Protein AF-A0AAJ7VI25-F1 (afdb_monomer_lite)

Structure (mmCIF, N/CA/C/O backbone):
data_AF-A0AAJ7VI25-F1
#
_entry.id   AF-A0AAJ7VI25-F1
#
loop_
_atom_site.group_PDB
_atom_site.id
_atom_site.type_symbol
_atom_site.label_atom_id
_atom_site.label_alt_id
_atom_site.label_comp_id
_atom_site.label_asym_id
_atom_site.label_entity_id
_atom_site.label_seq_id
_atom_site.pdbx_PDB_ins_code
_atom_site.Cartn_x
_atom_site.Cartn_y
_atom_site.Cartn_z
_atom_site.occupancy
_atom_site.B_iso_or_equiv
_atom_site.auth_seq_id
_atom_site.auth_comp_id
_atom_site.auth_asym_id
_atom_site.auth_atom_id
_atom_site.pdbx_PDB_model_num
ATOM 1 N N . MET A 1 1 ? -9.773 -10.748 12.113 1.00 69.31 1 MET A N 1
ATOM 2 C CA . MET A 1 1 ? -9.585 -10.233 13.490 1.00 69.31 1 MET A CA 1
ATOM 3 C C . MET A 1 1 ? -10.845 -9.537 13.977 1.00 69.31 1 MET A C 1
ATOM 5 O O . MET A 1 1 ? -11.365 -9.987 14.982 1.00 69.31 1 MET A O 1
ATOM 9 N N . PHE A 1 2 ? -11.354 -8.552 13.226 1.00 76.44 2 PHE A N 1
ATOM 10 C CA . PHE A 1 2 ? -12.653 -7.877 13.390 1.00 76.44 2 PHE A CA 1
ATOM 11 C C . PHE A 1 2 ? -13.738 -8.666 14.159 1.00 76.44 2 PHE A C 1
ATOM 13 O O . PHE A 1 2 ? -14.068 -8.302 15.279 1.00 76.44 2 PHE A O 1
ATOM 20 N N . SER A 1 3 ? -14.186 -9.816 13.641 1.00 79.88 3 SER A N 1
ATOM 21 C CA . SER A 1 3 ? -15.238 -10.680 14.225 1.00 79.88 3 SER A CA 1
ATOM 22 C C . SER A 1 3 ? -14.876 -11.411 15.539 1.00 79.88 3 SER A C 1
ATOM 24 O O . SER A 1 3 ? -15.494 -12.414 15.882 1.00 79.88 3 SER A O 1
ATOM 26 N N . LYS A 1 4 ? -13.818 -10.981 16.239 1.00 80.88 4 LYS A N 1
ATOM 27 C CA . LYS A 1 4 ? -13.497 -11.343 17.636 1.00 80.88 4 LYS A CA 1
ATOM 28 C C . LYS A 1 4 ? -13.613 -10.147 18.595 1.00 80.88 4 LYS A C 1
ATOM 30 O O . LYS A 1 4 ? -13.310 -10.291 19.774 1.00 80.88 4 LYS A O 1
ATOM 35 N N . LEU A 1 5 ? -13.932 -8.975 18.055 1.00 78.19 5 LEU A N 1
ATOM 36 C CA . LEU A 1 5 ? -14.005 -7.677 18.724 1.00 78.19 5 LEU A CA 1
ATOM 37 C C . LEU A 1 5 ? -15.437 -7.143 18.600 1.00 78.19 5 LEU A C 1
ATOM 39 O O . LEU A 1 5 ? -16.008 -6.697 19.589 1.00 78.19 5 LEU A O 1
ATOM 43 N 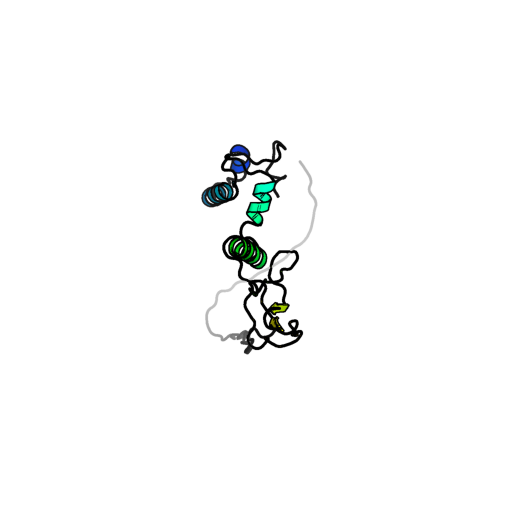N . ASP A 1 6 ? -16.014 -7.304 17.404 1.00 82.81 6 ASP A N 1
ATOM 44 C CA . ASP A 1 6 ? -17.440 -7.173 17.106 1.00 82.81 6 ASP A CA 1
ATOM 45 C C . ASP A 1 6 ? -18.179 -8.242 17.924 1.00 82.81 6 ASP A C 1
ATOM 47 O O . ASP A 1 6 ? -18.148 -9.438 17.616 1.00 82.81 6 ASP A O 1
ATOM 51 N N . THR A 1 7 ? -18.710 -7.802 19.062 1.00 84.12 7 THR A N 1
ATOM 52 C CA . THR A 1 7 ? -19.264 -8.627 20.140 1.00 84.12 7 THR A CA 1
ATOM 53 C C . THR A 1 7 ? -20.789 -8.597 20.094 1.00 84.12 7 THR A C 1
ATOM 55 O O . THR A 1 7 ? -21.439 -9.569 20.483 1.00 84.12 7 THR A O 1
ATOM 58 N N . ASN A 1 8 ? -21.366 -7.506 19.583 1.00 87.56 8 ASN A N 1
ATOM 59 C CA . ASN A 1 8 ? -22.794 -7.388 19.302 1.00 87.56 8 ASN A CA 1
ATOM 60 C C . ASN A 1 8 ? -23.199 -7.967 17.920 1.00 87.56 8 ASN A C 1
ATOM 62 O O . ASN A 1 8 ? -24.382 -8.248 17.717 1.00 87.56 8 ASN A O 1
ATOM 66 N N . SER A 1 9 ? -22.234 -8.231 17.023 1.00 85.69 9 SER A N 1
ATOM 67 C CA . SER A 1 9 ? -22.422 -8.693 15.634 1.00 85.69 9 SER A CA 1
ATOM 68 C C . SER A 1 9 ? -23.116 -7.679 14.704 1.00 85.69 9 SER A C 1
ATOM 70 O O . SER A 1 9 ? -23.859 -8.082 13.804 1.00 85.69 9 SER A O 1
ATOM 72 N N . ASP A 1 10 ? -22.888 -6.371 14.902 1.00 89.94 10 ASP A N 1
ATOM 73 C CA . ASP A 1 10 ? -23.457 -5.273 14.096 1.00 89.94 10 ASP A CA 1
ATOM 74 C C . ASP A 1 10 ? -22.631 -4.902 12.842 1.00 89.94 10 ASP A C 1
ATOM 76 O O . ASP A 1 10 ? -23.116 -4.138 12.003 1.00 89.94 10 ASP A O 1
ATOM 80 N N . LEU A 1 11 ? -21.449 -5.515 12.654 1.00 86.00 11 LEU A N 1
ATOM 81 C CA . LEU A 1 11 ? -20.476 -5.291 11.564 1.00 86.00 11 LEU A CA 1
ATOM 82 C C . LEU A 1 11 ? -19.707 -3.955 11.603 1.00 86.00 11 LEU A C 1
ATOM 84 O O . LEU A 1 11 ? -18.952 -3.640 10.665 1.00 86.00 11 LEU A O 1
ATOM 88 N N . TYR A 1 12 ? -19.828 -3.214 12.701 1.00 87.19 12 TYR A N 1
ATOM 89 C CA . TYR A 1 12 ? -18.963 -2.106 13.092 1.00 87.19 12 TYR A CA 1
ATOM 90 C C . TYR A 1 12 ? -18.167 -2.488 14.349 1.00 87.19 12 TYR A C 1
ATOM 92 O O . TYR A 1 12 ? -18.289 -3.582 14.887 1.00 87.19 12 TYR A O 1
ATOM 100 N N . LEU A 1 13 ? -17.313 -1.574 14.799 1.00 85.94 13 LEU A N 1
ATOM 101 C CA . LEU A 1 13 ? -16.774 -1.568 16.153 1.00 85.94 13 LEU A CA 1
ATOM 102 C C . LEU A 1 13 ? -17.042 -0.193 16.746 1.00 85.94 13 LEU A C 1
ATOM 104 O O . LEU A 1 13 ? -16.645 0.815 16.153 1.00 85.94 13 LEU A O 1
ATOM 108 N N . ASP A 1 14 ? -17.739 -0.147 17.880 1.00 83.88 14 ASP A N 1
ATOM 109 C CA . ASP A 1 14 ? -18.058 1.106 18.572 1.00 83.88 14 ASP A CA 1
ATOM 110 C C . ASP A 1 14 ? -17.149 1.386 19.776 1.00 83.88 14 ASP A C 1
ATOM 112 O O . ASP A 1 14 ? -16.330 0.562 20.179 1.00 83.88 14 ASP A O 1
ATOM 116 N N . GLN A 1 15 ? -17.261 2.575 20.374 1.00 78.12 15 GLN A N 1
ATOM 117 C CA . GLN A 1 15 ? -16.383 2.968 21.478 1.00 78.12 15 GLN A CA 1
ATOM 118 C C . GLN A 1 15 ? -16.499 2.056 22.723 1.00 78.12 15 GLN A C 1
ATOM 120 O O . GLN A 1 15 ? -15.548 2.031 23.502 1.00 78.12 15 GLN A O 1
ATOM 125 N N . ALA A 1 16 ? -17.574 1.288 22.928 1.00 78.19 16 ALA A N 1
ATOM 126 C CA . ALA A 1 16 ? -17.652 0.308 24.014 1.00 78.19 16 ALA A CA 1
ATOM 127 C C . ALA A 1 16 ? -16.888 -0.985 23.674 1.00 78.19 16 ALA A C 1
ATOM 129 O O . ALA A 1 16 ? -16.131 -1.487 24.504 1.00 78.19 16 ALA A O 1
ATOM 130 N N . GLU A 1 17 ? -17.010 -1.486 22.445 1.00 83.50 17 GLU A N 1
ATOM 131 C CA . GLU A 1 17 ? -16.287 -2.681 21.981 1.00 83.50 17 GLU A CA 1
ATOM 132 C C . GLU A 1 17 ? -14.790 -2.407 21.791 1.00 83.50 17 GLU A C 1
ATOM 134 O O . GLU A 1 17 ? -13.941 -3.183 22.229 1.00 83.50 17 GLU A O 1
ATOM 139 N N . LEU A 1 18 ? -14.441 -1.243 21.239 1.00 75.19 18 LEU A N 1
ATOM 140 C CA . LEU A 1 18 ? -13.061 -0.765 21.141 1.00 75.19 18 LEU A CA 1
ATOM 141 C C . LEU A 1 18 ? -12.442 -0.550 22.537 1.00 75.19 18 LEU A C 1
ATOM 143 O O . LEU A 1 18 ? -11.245 -0.772 22.714 1.00 75.19 18 LEU A O 1
ATOM 147 N N . ALA A 1 19 ? -13.246 -0.198 23.550 1.00 68.69 19 ALA A N 1
ATOM 148 C CA . ALA A 1 19 ? -12.797 -0.126 24.943 1.00 68.69 19 ALA A CA 1
ATOM 149 C C . ALA A 1 19 ? -12.597 -1.506 25.603 1.00 68.69 19 ALA A C 1
ATOM 151 O O . ALA A 1 19 ? -11.865 -1.590 26.584 1.00 68.69 19 ALA A O 1
ATOM 152 N N . ALA A 1 20 ? -13.130 -2.606 25.057 1.00 67.12 20 ALA A N 1
ATOM 153 C CA . ALA A 1 20 ? -12.754 -3.953 25.508 1.00 67.12 20 ALA A CA 1
ATOM 154 C C . ALA A 1 20 ? -11.313 -4.330 25.098 1.00 67.12 20 ALA A C 1
ATOM 156 O O . ALA A 1 20 ? -10.706 -5.222 25.689 1.00 67.12 20 ALA A O 1
ATOM 157 N N . ILE A 1 21 ? -10.744 -3.621 24.115 1.00 66.31 21 ILE A N 1
ATOM 158 C CA . ILE A 1 21 ? -9.345 -3.749 23.676 1.00 66.31 21 ILE A CA 1
ATOM 159 C C . ILE A 1 21 ? -8.410 -2.841 24.503 1.00 66.31 21 ILE A C 1
ATOM 161 O O . ILE A 1 21 ? -7.188 -3.004 24.463 1.00 66.31 21 ILE A O 1
ATOM 165 N N . ASN A 1 22 ? -8.967 -1.927 25.308 1.00 60.00 22 ASN A N 1
ATOM 166 C CA . ASN A 1 22 ? -8.229 -1.066 26.231 1.00 60.00 22 ASN A CA 1
ATOM 167 C C . ASN A 1 22 ? -7.803 -1.826 27.499 1.00 60.00 22 ASN A C 1
ATOM 169 O O . ASN A 1 22 ? -8.166 -1.488 28.620 1.00 60.00 22 ASN A O 1
ATOM 173 N N . LEU A 1 23 ? -6.930 -2.818 27.315 1.00 63.41 23 L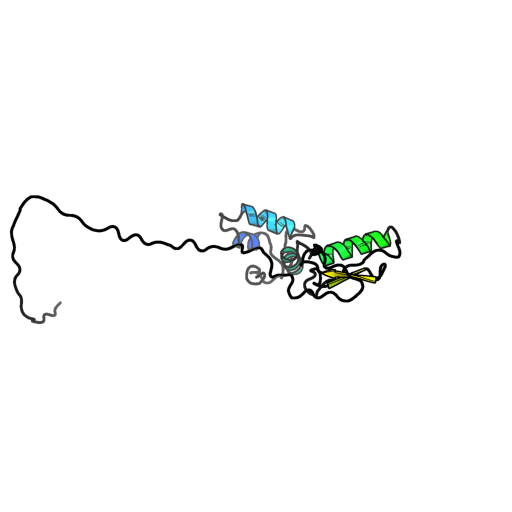EU A N 1
ATOM 174 C CA . LEU A 1 23 ? -5.906 -3.111 28.315 1.00 63.41 23 LEU A CA 1
ATOM 175 C C . LEU A 1 23 ? -5.056 -1.838 28.464 1.00 63.41 23 LEU A C 1
ATOM 177 O O . LEU A 1 23 ? -4.436 -1.416 27.485 1.00 63.41 23 LEU A O 1
ATOM 181 N N . ASP A 1 24 ? -5.020 -1.232 29.658 1.00 61.97 24 ASP A N 1
ATOM 182 C CA . ASP A 1 24 ? -4.527 0.143 29.913 1.00 61.97 24 ASP A CA 1
ATOM 183 C C . ASP A 1 24 ? -3.167 0.483 29.277 1.00 61.97 24 ASP A C 1
ATOM 185 O O . ASP A 1 24 ? -2.893 1.626 28.916 1.00 61.97 24 ASP A O 1
ATOM 189 N N . LYS A 1 25 ? -2.308 -0.525 29.093 1.00 64.06 25 LYS A N 1
ATOM 190 C CA . LYS A 1 25 ? -0.991 -0.406 28.456 1.00 64.06 25 LYS A CA 1
ATOM 191 C C . LYS A 1 25 ? -1.037 0.044 26.983 1.00 64.06 25 LYS A C 1
ATOM 193 O O . LYS A 1 25 ? -0.034 0.560 26.495 1.00 64.06 25 LYS A O 1
ATOM 198 N N . TYR A 1 26 ? -2.153 -0.156 26.276 1.00 65.81 26 TYR A N 1
ATOM 199 C CA . TYR A 1 26 ? -2.277 0.099 24.831 1.00 65.81 26 TYR A CA 1
ATOM 200 C C . TYR A 1 26 ? -3.352 1.134 24.443 1.00 65.81 26 TYR A C 1
ATOM 202 O O . TYR A 1 26 ? -3.348 1.569 23.290 1.00 65.81 26 TYR A O 1
ATOM 210 N N . GLU A 1 27 ? -4.174 1.606 25.395 1.00 65.75 27 GLU A N 1
ATOM 211 C CA . GLU A 1 27 ? -5.088 2.776 25.299 1.00 65.75 27 GLU A CA 1
ATOM 212 C C . GLU A 1 27 ? -4.525 3.896 24.399 1.00 65.75 27 GLU A C 1
ATOM 214 O O . GLU A 1 27 ? -5.130 4.313 23.406 1.00 65.75 27 GLU A O 1
ATOM 219 N N . VAL A 1 28 ? -3.303 4.326 24.735 1.00 73.19 28 VAL A N 1
ATOM 220 C CA . VAL A 1 28 ? -2.592 5.474 24.153 1.00 73.19 28 VAL A CA 1
ATOM 221 C C . VAL A 1 28 ? -2.266 5.279 22.671 1.00 73.19 28 VAL A C 1
ATOM 223 O O . VAL A 1 28 ? -2.229 6.252 21.922 1.00 73.19 28 VAL A O 1
ATOM 226 N N . CYS A 1 29 ? -2.048 4.039 22.230 1.00 75.62 29 CYS A N 1
ATOM 227 C CA . CYS A 1 29 ? -1.735 3.719 20.837 1.00 75.62 29 CYS A CA 1
ATOM 228 C C . CYS A 1 29 ? -2.995 3.394 20.030 1.00 75.62 29 CYS A C 1
ATOM 230 O O . CYS A 1 29 ? -3.086 3.743 18.851 1.00 75.62 29 CYS A O 1
ATOM 232 N N . ILE A 1 30 ? -3.972 2.731 20.654 1.00 76.44 30 ILE A N 1
ATOM 233 C CA . ILE A 1 30 ? -5.102 2.150 19.935 1.00 76.44 30 ILE A CA 1
ATOM 234 C C . ILE A 1 30 ? -6.179 3.191 19.595 1.00 76.44 30 ILE A C 1
ATOM 236 O O . ILE A 1 30 ? -6.738 3.154 18.501 1.00 76.44 30 ILE A O 1
ATOM 240 N N . ARG A 1 31 ? -6.396 4.202 20.450 1.00 75.75 31 ARG A N 1
ATOM 241 C CA . ARG A 1 31 ? -7.295 5.330 20.139 1.00 75.75 31 ARG A CA 1
ATOM 242 C C . ARG A 1 31 ? -6.827 6.155 18.923 1.00 75.75 31 ARG A C 1
ATOM 244 O O . ARG A 1 31 ? -7.634 6.351 18.016 1.00 75.75 31 ARG A O 1
ATOM 251 N N . PRO A 1 32 ? -5.555 6.598 18.820 1.00 79.44 32 PRO A N 1
ATOM 252 C CA . 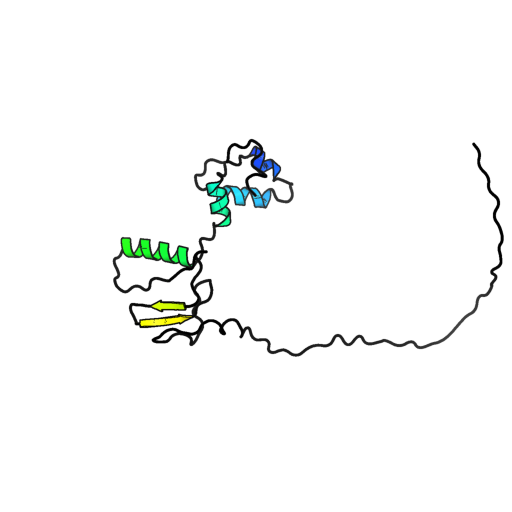PRO A 1 32 ? -5.041 7.235 17.603 1.00 79.44 32 PRO A CA 1
ATOM 253 C C . PRO A 1 32 ? -5.077 6.333 16.363 1.00 79.44 32 PRO A C 1
ATOM 255 O O . PRO A 1 32 ? -5.310 6.833 15.261 1.00 79.44 32 PRO A O 1
ATOM 258 N N . PHE A 1 33 ? -4.879 5.019 16.528 1.00 78.44 33 PHE A N 1
ATOM 259 C CA . PHE A 1 33 ? -5.029 4.053 15.440 1.00 78.44 33 PHE A CA 1
ATOM 260 C C . PHE A 1 33 ? -6.468 4.055 14.902 1.00 78.44 33 PHE A C 1
ATOM 262 O O . PHE A 1 33 ? -6.656 4.360 13.727 1.00 78.44 33 PHE A O 1
ATOM 269 N N . PHE A 1 34 ? -7.483 3.853 15.752 1.00 79.81 34 PHE A N 1
ATOM 270 C CA . PHE A 1 34 ? -8.891 3.854 15.328 1.00 79.81 34 PHE A CA 1
ATOM 271 C C . PHE A 1 34 ? -9.353 5.201 14.763 1.00 79.81 34 PHE A C 1
ATOM 273 O O . PHE A 1 34 ? -9.922 5.219 13.676 1.00 79.81 34 PHE A O 1
ATOM 280 N N . ASN A 1 35 ? -8.986 6.328 15.385 1.00 79.62 35 ASN A N 1
ATOM 281 C CA . ASN A 1 35 ? -9.259 7.682 14.869 1.00 79.62 35 ASN A CA 1
ATOM 282 C C . ASN A 1 35 ? -8.590 7.991 13.512 1.00 79.62 35 ASN A C 1
ATOM 284 O O . ASN A 1 35 ? -8.809 9.061 12.942 1.00 79.62 35 ASN A O 1
ATOM 288 N N . SER A 1 36 ? -7.718 7.105 13.023 1.00 80.75 36 SER A N 1
ATOM 289 C CA . SER A 1 36 ? -7.128 7.179 11.687 1.00 80.75 36 SER A CA 1
ATOM 290 C C . SER A 1 36 ? -7.473 5.977 10.793 1.00 80.75 36 SER A C 1
ATOM 292 O O . SER A 1 36 ? -7.089 5.978 9.627 1.00 80.75 36 SER A O 1
ATOM 294 N N . CYS A 1 37 ? -8.213 4.984 11.305 1.00 84.00 37 CYS A N 1
ATOM 295 C CA . CYS A 1 37 ? -8.974 4.010 10.515 1.00 84.00 37 CYS A CA 1
ATOM 296 C C . CYS A 1 37 ? -10.324 4.597 10.072 1.00 84.00 37 CYS A C 1
ATOM 298 O O . CYS A 1 37 ? -10.700 4.450 8.910 1.00 84.00 37 CYS A O 1
ATOM 300 N N . ASP A 1 38 ? -11.014 5.265 11.005 1.00 85.50 38 ASP A N 1
ATOM 301 C CA . ASP A 1 38 ? -12.281 5.975 10.812 1.00 85.50 38 ASP A CA 1
ATOM 302 C C . ASP A 1 38 ? -12.107 7.056 9.732 1.00 85.50 38 ASP A C 1
ATOM 304 O O . ASP A 1 38 ? -11.502 8.118 9.929 1.00 85.50 38 ASP A O 1
ATOM 308 N N . SER A 1 39 ? -12.572 6.709 8.537 1.00 81.44 39 SER A N 1
ATOM 309 C CA . SER A 1 39 ? -12.383 7.455 7.298 1.00 81.44 39 SER A CA 1
ATOM 310 C C . SER A 1 39 ? -13.595 8.337 7.010 1.00 81.44 39 SER A C 1
ATOM 312 O O . SER A 1 39 ? -13.443 9.418 6.433 1.00 81.44 39 SER A O 1
ATOM 314 N N . TYR A 1 40 ? -14.783 7.910 7.450 1.00 81.19 40 TYR A N 1
ATOM 315 C CA . TYR A 1 40 ? -16.020 8.692 7.378 1.00 81.19 40 TYR A CA 1
ATOM 316 C C . TYR A 1 40 ? -16.180 9.683 8.544 1.00 81.19 40 TYR A C 1
ATOM 318 O O . TYR A 1 40 ? -16.897 10.676 8.402 1.00 81.19 40 TYR A O 1
ATOM 326 N N . LYS A 1 41 ? -15.433 9.482 9.636 1.00 82.25 41 LYS A N 1
ATOM 327 C CA . LYS A 1 41 ? -15.417 10.270 10.879 1.00 82.25 41 LYS A CA 1
ATOM 328 C C . LYS A 1 41 ? -16.734 10.211 11.642 1.00 82.25 41 LYS A C 1
ATOM 330 O O . LYS A 1 41 ? -17.206 11.233 12.148 1.00 82.25 41 LYS A O 1
ATOM 335 N N . ASP A 1 42 ? -17.324 9.017 11.700 1.00 86.94 42 ASP A N 1
ATOM 336 C CA . ASP A 1 42 ? -18.590 8.761 12.394 1.00 86.94 42 ASP A CA 1
ATOM 337 C C . ASP A 1 42 ? -18.421 8.224 13.831 1.00 86.94 42 ASP A C 1
ATOM 339 O O . ASP A 1 42 ? -19.397 8.177 14.585 1.00 86.94 42 ASP A O 1
ATOM 343 N N . GLY A 1 43 ? -17.189 7.912 14.254 1.00 83.75 43 GLY A N 1
ATOM 344 C CA . GLY A 1 43 ? -16.881 7.413 15.597 1.00 83.75 43 GLY A CA 1
ATOM 345 C C . GLY A 1 43 ? -17.070 5.902 15.779 1.00 83.75 43 GLY A C 1
ATOM 346 O O . GLY A 1 43 ? -16.915 5.406 16.900 1.00 83.75 43 GLY A O 1
ATOM 347 N N . LYS A 1 44 ? -17.380 5.168 14.707 1.00 87.38 44 LYS A N 1
ATOM 348 C CA . LYS A 1 44 ? -17.251 3.712 14.598 1.00 87.38 44 LYS A CA 1
ATOM 349 C C . LYS A 1 44 ? -16.100 3.379 13.635 1.00 87.38 44 LYS A C 1
ATOM 351 O O . LYS A 1 44 ? -15.541 4.239 12.965 1.00 87.38 44 LYS A O 1
ATOM 356 N N . VAL A 1 45 ? -15.723 2.104 13.572 1.00 87.50 45 VAL A N 1
ATOM 357 C CA . VAL A 1 45 ? -14.899 1.574 12.472 1.00 87.50 45 VAL A CA 1
ATOM 358 C C . VAL A 1 45 ? -15.682 0.451 11.807 1.00 87.50 45 VAL A C 1
ATOM 360 O O . VAL A 1 45 ? -15.884 -0.604 12.408 1.00 87.50 45 VAL A O 1
ATOM 363 N N . SER A 1 46 ? -16.154 0.671 10.580 1.00 88.00 46 SER A N 1
ATOM 364 C CA . SER A 1 46 ? -16.835 -0.374 9.807 1.00 88.00 46 SER A CA 1
ATOM 365 C C . SER A 1 46 ? -15.879 -1.509 9.418 1.00 88.00 46 SER A C 1
ATOM 367 O O . SER A 1 46 ? -14.661 -1.324 9.354 1.00 88.00 46 SER A O 1
ATOM 369 N N . THR A 1 47 ? -16.415 -2.685 9.068 1.00 83.69 47 THR A N 1
ATOM 370 C CA . THR A 1 47 ? -15.604 -3.793 8.515 1.00 83.69 47 THR A CA 1
ATOM 371 C C . THR A 1 47 ? -14.735 -3.343 7.322 1.00 83.69 47 THR A C 1
ATOM 373 O O . THR A 1 47 ? -13.588 -3.771 7.187 1.00 83.69 47 THR A O 1
ATOM 376 N N . ALA A 1 48 ? -15.253 -2.446 6.471 1.00 82.75 48 ALA A N 1
ATOM 377 C CA . ALA A 1 48 ? -14.531 -1.917 5.314 1.00 82.75 48 ALA A CA 1
ATOM 378 C C . ALA A 1 48 ? -13.366 -1.001 5.723 1.00 82.75 48 ALA A C 1
ATOM 380 O O . ALA A 1 48 ? -12.249 -1.173 5.234 1.00 82.75 48 ALA A O 1
ATOM 381 N N . GLU A 1 49 ? -13.596 -0.072 6.653 1.00 86.12 49 GLU A N 1
ATOM 382 C CA . GLU A 1 49 ? -12.550 0.809 7.188 1.00 86.12 49 GLU A CA 1
ATOM 383 C C . GLU A 1 49 ? -11.502 0.041 7.983 1.00 86.12 49 GLU A C 1
ATOM 385 O O . GLU A 1 49 ? -10.324 0.372 7.901 1.00 86.12 49 GLU A O 1
ATOM 390 N N . TRP A 1 50 ? -11.884 -1.026 8.689 1.00 83.56 50 TRP A N 1
ATOM 391 C CA . TRP A 1 50 ? -10.924 -1.915 9.337 1.00 83.56 50 TRP A CA 1
ATOM 392 C C . TRP A 1 50 ? -9.970 -2.536 8.314 1.00 83.56 50 TRP A C 1
ATOM 394 O O . TRP A 1 50 ? -8.755 -2.455 8.481 1.00 83.56 50 TRP A O 1
ATOM 404 N N . CYS A 1 51 ? -10.492 -3.122 7.230 1.00 81.00 51 CYS A N 1
ATOM 405 C CA . CYS A 1 51 ? -9.661 -3.667 6.153 1.00 81.00 51 CYS A CA 1
ATOM 406 C C . CYS A 1 51 ? -8.780 -2.588 5.506 1.00 81.00 51 CYS A C 1
ATOM 408 O O . CYS A 1 51 ? -7.571 -2.782 5.386 1.00 81.00 51 CYS A O 1
ATOM 410 N N . LEU A 1 52 ? -9.347 -1.422 5.179 1.00 76.06 52 LEU A N 1
ATOM 411 C CA . LEU A 1 52 ? -8.588 -0.281 4.656 1.00 76.06 52 LEU A CA 1
ATOM 412 C C . LEU A 1 52 ? -7.532 0.231 5.647 1.00 76.06 52 LEU A C 1
ATOM 414 O O . LEU A 1 52 ? -6.499 0.728 5.214 1.00 76.06 52 LEU A O 1
ATOM 418 N N . CYS A 1 53 ? -7.728 0.067 6.957 1.00 79.69 53 CYS A N 1
ATOM 419 C CA . CYS A 1 53 ? -6.761 0.479 7.970 1.00 79.69 53 CYS A CA 1
ATOM 420 C C . CYS A 1 53 ? -5.537 -0.442 8.060 1.00 79.69 53 CYS A C 1
ATOM 422 O O . CYS A 1 53 ? -4.451 0.022 8.400 1.00 79.69 53 CYS A O 1
ATOM 424 N N . PHE A 1 54 ? -5.677 -1.720 7.695 1.00 70.62 54 PHE A N 1
ATOM 425 C CA . PHE A 1 54 ? -4.535 -2.623 7.495 1.00 70.62 54 PHE A CA 1
ATOM 426 C C . PHE A 1 54 ? -3.916 -2.499 6.087 1.00 70.62 54 PHE A C 1
ATOM 428 O O . PHE A 1 54 ? -2.780 -2.917 5.892 1.00 70.62 54 PHE A O 1
ATOM 435 N N . TRP A 1 55 ? -4.604 -1.846 5.142 1.00 67.25 55 TRP A N 1
ATOM 436 C CA . TRP A 1 55 ? -4.091 -1.435 3.822 1.00 67.25 55 TRP A CA 1
ATOM 437 C C . TRP A 1 55 ? -3.761 0.073 3.726 1.00 67.25 55 TRP A C 1
ATOM 439 O O . TRP A 1 55 ? -3.695 0.632 2.630 1.00 67.25 55 TRP A O 1
ATOM 449 N N . ARG A 1 56 ? -3.589 0.768 4.862 1.00 60.84 56 ARG A N 1
ATOM 450 C CA . ARG A 1 56 ? -3.535 2.245 4.893 1.00 60.84 56 ARG A CA 1
ATOM 451 C C . ARG A 1 56 ? -2.288 2.837 4.253 1.00 60.84 56 ARG A C 1
ATOM 453 O O . ARG A 1 56 ? -2.353 3.931 3.695 1.00 60.84 56 ARG A O 1
ATOM 460 N N . GLU A 1 57 ? -1.175 2.115 4.301 1.00 69.12 57 GLU A N 1
ATOM 461 C CA . GLU A 1 57 ? -0.071 2.352 3.378 1.00 69.12 57 GLU A CA 1
ATOM 462 C C . GLU A 1 57 ? -0.433 1.689 2.051 1.00 69.12 57 GLU A C 1
ATOM 464 O O . GLU A 1 57 ? -0.143 0.518 1.814 1.00 69.12 57 GLU A O 1
ATOM 469 N N . LYS A 1 58 ? -1.139 2.452 1.205 1.00 78.56 58 LYS A N 1
ATOM 470 C CA . LYS A 1 58 ? -1.519 2.019 -0.139 1.00 78.56 58 LYS A CA 1
ATOM 471 C C . LYS A 1 58 ? -0.254 1.547 -0.875 1.00 78.56 58 LYS A C 1
ATOM 473 O O . LYS A 1 58 ? 0.669 2.356 -1.003 1.00 78.56 58 LYS A O 1
ATOM 478 N N . PRO A 1 59 ? -0.210 0.292 -1.364 1.00 87.00 59 PRO A N 1
ATOM 479 C CA . PRO A 1 59 ? 0.982 -0.293 -1.970 1.00 87.00 59 PRO A CA 1
ATOM 480 C C . PRO A 1 59 ? 1.632 0.629 -3.015 1.00 87.00 59 PRO A C 1
ATOM 482 O O . PRO A 1 59 ? 0.924 1.287 -3.789 1.00 87.00 59 PRO A O 1
ATOM 485 N N . PRO A 1 60 ? 2.973 0.740 -3.030 1.00 90.12 60 PRO A N 1
ATOM 486 C CA . PRO A 1 60 ? 3.662 1.912 -3.570 1.00 90.12 60 PRO A CA 1
ATOM 487 C C . PRO A 1 60 ? 3.517 2.068 -5.091 1.00 90.12 60 PRO A C 1
ATOM 489 O O . PRO A 1 60 ? 3.618 3.184 -5.602 1.00 90.12 60 PRO A O 1
ATOM 492 N N . CYS A 1 61 ? 3.224 0.986 -5.820 1.00 93.00 61 CYS A N 1
ATOM 493 C CA . CYS A 1 61 ? 2.924 1.052 -7.249 1.00 93.00 61 CYS A CA 1
ATOM 494 C C . CYS A 1 61 ? 1.475 1.506 -7.506 1.00 93.00 61 CYS A C 1
ATOM 496 O O . CYS A 1 61 ? 1.241 2.370 -8.352 1.00 93.00 61 CYS A O 1
ATOM 498 N N . LEU A 1 62 ? 0.497 1.023 -6.725 1.00 90.69 62 LEU A N 1
ATOM 499 C CA . LEU A 1 62 ? -0.895 1.498 -6.797 1.00 90.69 62 LEU A CA 1
ATOM 500 C C . LEU A 1 62 ? -1.049 2.967 -6.373 1.00 90.69 62 LEU A C 1
ATOM 502 O O . LEU A 1 62 ? -1.887 3.680 -6.929 1.00 90.69 62 LEU A O 1
ATOM 506 N N . ALA A 1 63 ? -0.254 3.427 -5.404 1.00 89.50 63 ALA A N 1
ATOM 507 C CA . ALA A 1 63 ? -0.202 4.833 -5.007 1.00 89.50 63 ALA A CA 1
ATOM 508 C C . ALA A 1 63 ? 0.329 5.724 -6.148 1.00 89.50 63 ALA A C 1
ATOM 510 O O . ALA A 1 63 ? -0.256 6.767 -6.449 1.00 89.50 63 ALA A O 1
ATOM 511 N N . GLU A 1 64 ? 1.390 5.292 -6.838 1.00 90.38 64 GLU A N 1
ATOM 512 C CA . GLU A 1 64 ? 1.940 6.021 -7.985 1.00 90.38 64 GLU A CA 1
ATOM 513 C C . GLU A 1 64 ? 0.996 5.999 -9.200 1.00 90.38 64 GLU A C 1
ATOM 515 O O . GLU A 1 64 ? 0.809 7.035 -9.839 1.00 90.38 64 GLU A O 1
ATOM 520 N N . LEU A 1 65 ? 0.322 4.877 -9.485 1.00 89.62 65 LEU A N 1
ATOM 521 C CA . LEU A 1 65 ? -0.687 4.804 -10.551 1.00 89.62 65 LEU A CA 1
ATOM 522 C C . LEU A 1 65 ? -1.834 5.800 -10.346 1.00 89.62 65 LEU A C 1
ATOM 524 O O . LEU A 1 65 ? -2.228 6.483 -11.292 1.00 89.62 65 LEU A O 1
ATOM 528 N N . GLU A 1 66 ? -2.358 5.925 -9.127 1.00 88.31 66 GLU A N 1
ATOM 529 C CA . GLU A 1 66 ? -3.382 6.924 -8.799 1.00 88.31 66 GLU A CA 1
ATOM 530 C C . GLU A 1 66 ? -2.853 8.355 -8.983 1.00 88.31 66 GLU A C 1
ATOM 532 O O . GLU A 1 66 ? -3.515 9.199 -9.598 1.00 88.31 66 GLU A O 1
ATOM 537 N N . ARG A 1 67 ? -1.615 8.615 -8.542 1.00 87.19 67 ARG A N 1
ATOM 538 C CA . ARG A 1 67 ? -0.941 9.908 -8.721 1.00 87.19 67 ARG A CA 1
ATOM 539 C C . ARG A 1 67 ? -0.740 10.266 -10.199 1.00 87.19 67 ARG A C 1
ATOM 541 O O . ARG A 1 67 ? -0.836 11.445 -10.551 1.00 87.19 67 ARG A O 1
ATOM 548 N N . ILE A 1 68 ? -0.476 9.281 -11.060 1.00 87.50 68 ILE A N 1
ATOM 549 C CA . ILE A 1 68 ? -0.363 9.444 -12.519 1.00 87.50 68 ILE A CA 1
ATOM 550 C C . ILE A 1 68 ? -1.741 9.686 -13.149 1.00 87.50 68 ILE A C 1
ATOM 552 O O . ILE A 1 68 ? -1.885 10.623 -13.933 1.00 87.50 68 ILE A O 1
ATOM 556 N N . GLN A 1 69 ? -2.777 8.926 -12.774 1.00 85.25 69 GLN A N 1
ATOM 557 C CA . GLN A 1 69 ? -4.139 9.100 -13.306 1.00 85.25 69 GLN A CA 1
ATOM 558 C C . GLN A 1 69 ? -4.697 10.506 -13.031 1.00 85.25 69 GLN A C 1
ATOM 560 O O . GLN A 1 69 ? -5.224 11.153 -13.939 1.00 85.25 69 GLN A O 1
ATOM 565 N N . VAL A 1 70 ? -4.520 11.022 -11.809 1.00 83.50 70 VAL A N 1
ATOM 566 C CA . VAL A 1 70 ? -4.908 12.400 -11.453 1.00 83.50 70 VAL A CA 1
ATOM 567 C C . VAL A 1 70 ? -4.096 13.434 -12.246 1.00 83.50 70 VAL A C 1
ATOM 569 O O . VAL A 1 70 ? -4.639 14.460 -12.665 1.00 83.50 70 VAL A O 1
ATOM 572 N N . GLN A 1 71 ? -2.810 13.173 -12.504 1.00 79.44 71 GLN A N 1
ATOM 573 C CA . GLN A 1 71 ? -1.969 14.069 -13.301 1.00 79.44 71 GLN A CA 1
ATOM 574 C C . GLN A 1 71 ? -2.341 14.086 -14.786 1.00 79.44 71 GLN A C 1
ATOM 576 O O . GLN A 1 71 ? -2.438 15.179 -15.338 1.00 79.44 71 GLN A O 1
ATOM 581 N N . GLU A 1 72 ? -2.615 12.944 -15.420 1.00 74.50 72 GLU A N 1
ATOM 582 C CA . GLU A 1 72 ? -3.063 12.892 -16.822 1.00 74.50 72 GLU A CA 1
ATOM 583 C C . GLU A 1 72 ? -4.443 13.533 -17.014 1.00 74.50 72 GLU A C 1
ATOM 585 O O . GLU A 1 72 ? -4.660 14.267 -17.983 1.00 74.50 72 GLU A O 1
ATOM 590 N N . ALA A 1 73 ? -5.361 13.343 -16.058 1.00 68.75 73 ALA A N 1
ATOM 591 C CA . ALA A 1 73 ? -6.660 14.014 -16.061 1.00 68.75 73 ALA A CA 1
ATOM 592 C C . ALA A 1 73 ? -6.523 15.550 -16.001 1.00 68.75 73 ALA A C 1
ATOM 594 O O . ALA A 1 73 ? -7.253 16.265 -16.691 1.00 68.75 73 ALA A O 1
ATOM 595 N N . ALA A 1 74 ? -5.566 16.064 -15.220 1.00 69.56 74 ALA A N 1
ATOM 596 C CA . ALA A 1 74 ? -5.290 17.497 -15.104 1.00 69.56 74 ALA A CA 1
ATOM 597 C C . ALA A 1 74 ? -4.404 18.061 -16.236 1.00 69.56 74 ALA A C 1
ATOM 599 O O . ALA A 1 74 ? -4.484 19.249 -16.554 1.00 69.56 74 ALA A O 1
ATOM 600 N N . LYS A 1 75 ? -3.514 17.242 -16.809 1.00 63.62 75 LYS A N 1
ATOM 601 C CA . LYS A 1 75 ? -2.459 17.622 -17.762 1.00 63.62 75 LYS A CA 1
ATOM 602 C C . LYS A 1 75 ? -2.118 16.440 -18.677 1.00 63.62 75 LYS A C 1
ATOM 604 O O . LYS A 1 75 ? -1.122 15.765 -18.445 1.00 63.62 75 LYS A O 1
ATOM 609 N N . LYS A 1 76 ? -2.888 16.256 -19.754 1.00 56.12 76 LYS A N 1
ATOM 610 C CA . LYS A 1 76 ? -2.620 15.253 -20.803 1.00 56.12 76 LYS A CA 1
ATOM 611 C C . LYS A 1 76 ? -1.164 15.334 -21.293 1.00 56.12 76 LYS A C 1
ATOM 613 O O . LYS A 1 76 ? -0.830 16.257 -22.042 1.00 56.12 76 LYS A O 1
ATOM 618 N N . LYS A 1 77 ? -0.308 14.390 -20.893 1.00 62.00 77 LYS A N 1
ATOM 619 C CA . LYS A 1 77 ? 1.109 14.300 -21.274 1.00 62.00 77 LYS A CA 1
ATOM 620 C C . LYS A 1 77 ? 1.368 12.946 -21.950 1.00 62.00 77 LYS A C 1
ATOM 622 O O . LYS A 1 77 ? 1.928 12.036 -21.336 1.00 62.00 77 LYS A O 1
ATOM 627 N N . PRO A 1 78 ? 1.006 12.801 -23.241 1.00 66.12 78 PRO A N 1
ATOM 628 C CA . PRO A 1 78 ? 1.282 11.572 -23.979 1.00 66.12 78 PRO A CA 1
ATOM 629 C C . PRO A 1 78 ? 2.781 11.240 -23.934 1.00 66.12 78 PRO A C 1
ATOM 631 O O . PRO A 1 78 ? 3.618 12.107 -24.187 1.00 66.12 78 PRO A O 1
ATOM 634 N N . GLY A 1 79 ? 3.102 9.985 -23.608 1.00 73.56 79 GLY A N 1
ATOM 635 C CA . GLY A 1 79 ? 4.480 9.502 -23.470 1.00 73.56 79 GLY A CA 1
ATOM 636 C C . GLY A 1 79 ? 5.055 9.523 -22.047 1.00 73.56 79 GLY A C 1
ATOM 637 O O . GLY A 1 79 ? 6.262 9.334 -21.905 1.00 73.56 79 GLY A O 1
ATOM 638 N N . MET A 1 80 ? 4.242 9.740 -21.003 1.00 80.06 80 MET A N 1
ATOM 639 C CA . MET A 1 80 ? 4.644 9.450 -19.618 1.00 80.06 80 MET A CA 1
ATOM 640 C C . MET A 1 80 ? 4.747 7.930 -19.385 1.00 80.06 80 MET A C 1
ATOM 642 O O . MET A 1 80 ? 3.876 7.177 -19.817 1.00 80.06 80 MET A O 1
ATOM 646 N N . TYR A 1 81 ? 5.794 7.490 -18.682 1.00 87.12 81 TYR A N 1
ATOM 647 C CA . TYR A 1 81 ? 5.929 6.112 -18.195 1.00 87.12 81 TYR A CA 1
ATOM 648 C C . TYR A 1 81 ? 4.823 5.787 -17.180 1.00 87.12 81 TYR A C 1
ATOM 650 O O . TYR A 1 81 ? 4.545 6.580 -16.280 1.00 87.12 81 TYR A O 1
ATOM 658 N N . ILE A 1 82 ? 4.217 4.607 -17.324 1.00 90.56 82 ILE A N 1
ATOM 659 C CA . ILE A 1 82 ? 3.203 4.062 -16.418 1.00 90.56 82 ILE A CA 1
ATOM 660 C C . ILE A 1 82 ? 3.784 2.772 -15.818 1.00 90.56 82 ILE A C 1
ATOM 662 O O . ILE A 1 82 ? 4.109 1.864 -16.587 1.00 90.56 82 ILE A O 1
ATOM 666 N N . PRO A 1 83 ? 3.941 2.664 -14.486 1.00 93.19 83 PRO A N 1
ATOM 667 C CA . PRO A 1 83 ? 4.497 1.471 -13.860 1.00 93.19 83 PRO A CA 1
ATOM 668 C C . PRO A 1 83 ? 3.535 0.280 -13.946 1.00 93.19 83 PRO A C 1
ATOM 670 O O . PRO A 1 83 ? 2.317 0.434 -13.855 1.00 93.19 83 PRO A O 1
ATOM 673 N N . SER A 1 84 ? 4.089 -0.926 -14.072 1.00 92.75 84 SER A N 1
ATOM 674 C CA . SER A 1 84 ? 3.340 -2.170 -13.886 1.00 92.75 84 SER A CA 1
ATOM 675 C C . SER A 1 84 ? 3.363 -2.587 -12.413 1.00 92.75 84 SER A C 1
ATOM 677 O O . SER A 1 84 ? 4.423 -2.578 -11.786 1.00 92.75 84 SER A O 1
ATOM 679 N N . CYS A 1 85 ? 2.210 -2.995 -11.881 1.00 93.88 85 CYS A N 1
ATOM 680 C CA . CYS A 1 85 ? 2.063 -3.477 -10.504 1.00 93.88 85 CYS A CA 1
ATOM 681 C C . CYS A 1 85 ? 1.639 -4.951 -10.474 1.00 93.88 85 CYS A C 1
ATOM 683 O O . CYS A 1 85 ? 1.025 -5.440 -11.431 1.00 93.88 85 CYS A O 1
ATOM 685 N N . ASP A 1 86 ? 1.991 -5.674 -9.418 1.00 91.88 86 ASP A N 1
ATOM 686 C CA . ASP A 1 86 ? 1.470 -7.019 -9.135 1.00 91.88 86 ASP A CA 1
ATOM 687 C C . ASP A 1 86 ? 0.046 -6.979 -8.533 1.00 91.88 86 ASP A C 1
ATOM 689 O O . ASP A 1 86 ? -0.632 -5.949 -8.590 1.00 91.88 86 ASP A O 1
ATOM 693 N N . GLU A 1 87 ? -0.445 -8.125 -8.053 1.00 89.50 87 GLU A N 1
ATOM 694 C CA . GLU A 1 87 ? -1.800 -8.278 -7.503 1.00 89.50 87 GLU A CA 1
ATOM 695 C C . GLU A 1 87 ? -1.925 -7.706 -6.079 1.00 89.50 87 GLU A C 1
ATOM 697 O O . GLU A 1 87 ? -2.982 -7.184 -5.726 1.00 89.50 87 GLU A O 1
ATOM 702 N N . ASP A 1 88 ? -0.835 -7.722 -5.303 1.00 86.75 88 ASP A N 1
ATOM 703 C CA . ASP A 1 88 ? -0.733 -7.086 -3.982 1.00 86.75 88 ASP A CA 1
ATOM 704 C C . ASP A 1 88 ? -0.521 -5.562 -4.079 1.00 86.75 88 ASP A C 1
ATOM 706 O O . ASP A 1 88 ? -0.739 -4.832 -3.113 1.00 86.75 88 ASP A O 1
ATOM 710 N N . GLY A 1 89 ? -0.136 -5.056 -5.255 1.00 87.88 89 GLY A N 1
ATOM 711 C CA . GLY A 1 89 ? -0.008 -3.635 -5.572 1.00 87.88 89 GLY A CA 1
ATOM 712 C C . GLY A 1 89 ? 1.401 -3.049 -5.431 1.00 87.88 89 GLY A C 1
ATOM 713 O O . GLY A 1 89 ? 1.568 -1.821 -5.489 1.00 87.88 89 GLY A O 1
ATOM 714 N N . TYR A 1 90 ? 2.408 -3.900 -5.259 1.00 92.06 90 TYR A N 1
ATOM 715 C CA . TYR A 1 90 ? 3.821 -3.539 -5.308 1.00 92.06 90 TYR A CA 1
ATOM 716 C C . TYR A 1 90 ? 4.307 -3.472 -6.766 1.00 92.06 90 TYR A C 1
ATOM 718 O O . TYR A 1 90 ? 3.557 -3.719 -7.717 1.00 92.06 90 TYR A O 1
ATOM 726 N N . TYR A 1 91 ? 5.548 -3.029 -6.969 1.00 93.88 91 TYR A N 1
ATOM 727 C CA . TYR A 1 91 ? 6.146 -2.966 -8.303 1.00 93.8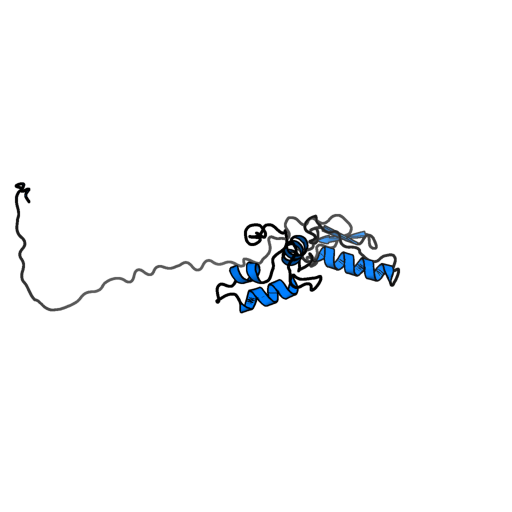8 91 TYR A CA 1
ATOM 728 C C . TYR A 1 91 ? 6.553 -4.364 -8.781 1.00 93.88 91 TYR A C 1
ATOM 730 O O . TYR A 1 91 ? 7.214 -5.103 -8.052 1.00 93.88 91 TYR A O 1
ATOM 738 N N . ARG A 1 92 ? 6.233 -4.715 -10.036 1.00 93.88 92 ARG A N 1
ATOM 739 C CA . ARG A 1 92 ? 6.750 -5.962 -10.626 1.00 93.88 92 ARG A CA 1
ATOM 740 C C . ARG A 1 92 ? 8.258 -5.861 -10.816 1.00 93.88 92 ARG A C 1
ATOM 742 O O . ARG A 1 92 ? 8.743 -4.818 -11.243 1.00 93.88 92 ARG A O 1
ATOM 749 N N . LYS A 1 93 ? 8.968 -6.981 -10.625 1.00 93.12 93 LYS A N 1
ATOM 750 C CA . LYS A 1 93 ? 10.426 -7.088 -10.827 1.00 93.12 93 LYS A CA 1
ATOM 751 C C . LYS A 1 93 ? 10.926 -6.433 -12.118 1.00 93.12 93 LYS A C 1
ATOM 753 O O . LYS A 1 93 ? 11.968 -5.799 -12.081 1.00 93.12 93 LYS A O 1
ATOM 758 N N . VAL A 1 94 ? 10.214 -6.607 -13.238 1.00 93.69 94 VAL A N 1
ATOM 759 C CA . VAL A 1 94 ? 10.545 -6.027 -14.552 1.00 93.69 94 VAL A CA 1
ATOM 760 C C . VAL A 1 94 ? 9.604 -4.862 -14.848 1.00 93.69 94 VAL A C 1
ATOM 762 O O . VAL A 1 94 ? 8.400 -5.076 -14.999 1.00 93.69 94 VAL A O 1
ATOM 765 N N . GLN A 1 95 ? 10.159 -3.663 -15.029 1.00 94.25 95 GLN A N 1
ATOM 766 C CA . GLN A 1 95 ? 9.429 -2.472 -15.472 1.00 94.25 95 GLN A CA 1
ATOM 767 C C . GLN A 1 95 ? 9.912 -2.025 -16.854 1.00 94.25 95 GLN A C 1
ATOM 769 O O . GLN A 1 95 ? 11.087 -2.174 -17.177 1.00 94.25 95 GLN A O 1
ATOM 774 N N . CYS A 1 96 ? 9.014 -1.456 -17.664 1.00 93.00 96 CYS A N 1
ATOM 775 C CA . CYS A 1 96 ? 9.302 -1.051 -19.043 1.00 93.00 96 CYS A CA 1
ATOM 776 C C . CYS A 1 96 ? 8.720 0.330 -19.380 1.00 93.00 96 CYS A C 1
ATOM 778 O O . CYS A 1 96 ? 7.515 0.550 -19.250 1.00 93.00 96 CYS A O 1
AT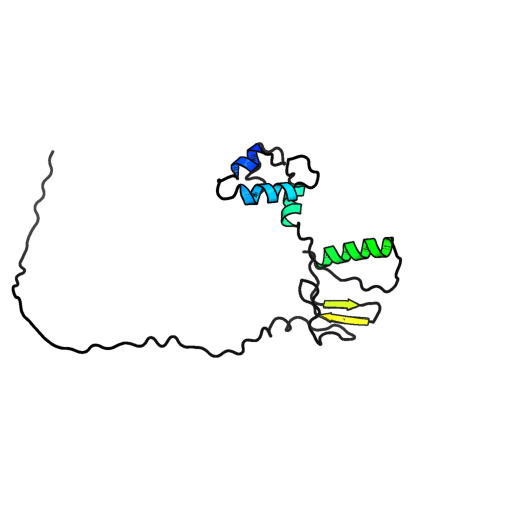OM 780 N N . ASP A 1 97 ? 9.549 1.233 -19.906 1.00 92.06 97 ASP A N 1
ATOM 781 C CA . ASP A 1 97 ? 9.108 2.485 -20.523 1.00 92.06 97 ASP A CA 1
ATOM 782 C C . ASP A 1 97 ? 8.831 2.270 -22.018 1.00 92.06 97 ASP A C 1
ATOM 784 O O . ASP A 1 97 ? 9.728 2.324 -22.864 1.00 92.06 97 ASP A O 1
ATOM 788 N N . GLN A 1 98 ? 7.553 2.067 -22.351 1.00 86.31 98 GLN A N 1
ATOM 789 C CA . GLN A 1 98 ? 7.071 1.937 -23.732 1.00 86.31 98 GLN A CA 1
ATOM 790 C C . GLN A 1 98 ? 7.351 3.188 -24.590 1.00 86.31 98 GLN A C 1
ATOM 792 O O . GLN A 1 98 ? 7.387 3.086 -25.813 1.00 86.31 98 GLN A O 1
ATOM 797 N N . SER A 1 99 ? 7.583 4.350 -23.968 1.00 86.19 99 SER A N 1
ATOM 798 C CA . SER A 1 99 ? 7.953 5.608 -24.634 1.00 86.19 99 SER A CA 1
ATOM 799 C C . SER A 1 99 ? 9.389 5.572 -25.187 1.00 86.19 99 SER A C 1
ATOM 801 O O . SER A 1 99 ? 9.709 6.288 -26.135 1.00 86.19 99 SER A O 1
ATOM 803 N N . ARG A 1 100 ? 10.258 4.719 -24.616 1.00 86.75 100 ARG A N 1
ATOM 804 C CA . ARG A 1 100 ? 11.687 4.579 -24.975 1.00 86.75 100 ARG A CA 1
ATOM 805 C C . ARG A 1 100 ? 12.068 3.203 -25.522 1.00 86.75 100 ARG A C 1
ATOM 807 O O . ARG A 1 100 ? 13.116 3.071 -26.147 1.00 86.75 100 ARG A O 1
ATOM 814 N N . GLY A 1 101 ? 11.258 2.177 -25.261 1.00 88.75 101 GLY A N 1
ATOM 815 C CA . GLY A 1 101 ? 11.630 0.782 -25.511 1.00 88.75 101 GLY A CA 1
ATOM 816 C C . GLY A 1 101 ? 12.729 0.277 -24.568 1.00 88.75 101 GLY A C 1
ATOM 817 O O . GLY A 1 101 ? 13.515 -0.583 -24.959 1.00 88.75 101 GLY A O 1
ATOM 818 N N . GLU A 1 102 ? 12.826 0.844 -23.364 1.00 92.81 102 GLU A N 1
ATOM 819 C CA . GLU A 1 102 ? 13.768 0.446 -22.308 1.00 92.81 102 GLU A CA 1
ATOM 820 C C . GLU A 1 102 ? 13.022 -0.337 -21.223 1.00 92.81 102 GLU A C 1
ATOM 822 O O . GLU A 1 102 ? 11.946 0.088 -20.802 1.00 92.81 102 GLU A O 1
ATOM 827 N N . CYS A 1 103 ? 13.611 -1.418 -20.717 1.00 94.50 103 CYS A N 1
ATOM 828 C CA . CYS A 1 103 ? 13.143 -2.123 -19.525 1.00 94.50 103 CYS A CA 1
ATOM 829 C C . CYS A 1 103 ? 14.286 -2.291 -18.518 1.00 94.50 103 CYS A C 1
ATOM 831 O O . CYS A 1 103 ? 15.448 -2.381 -18.908 1.00 94.50 103 CYS A O 1
ATOM 833 N N . TRP A 1 104 ? 13.960 -2.326 -17.230 1.00 94.44 104 TRP A N 1
ATOM 834 C CA . TRP A 1 104 ? 14.909 -2.449 -16.121 1.00 94.44 104 TRP A CA 1
ATOM 835 C C . TRP A 1 104 ? 14.302 -3.268 -14.979 1.00 94.44 104 TRP A C 1
ATOM 837 O O . TRP A 1 104 ? 13.085 -3.469 -14.927 1.00 94.44 104 TRP A O 1
ATOM 847 N N . CYS A 1 105 ? 15.147 -3.729 -14.059 1.00 94.38 105 CYS A N 1
ATOM 848 C CA . CYS A 1 105 ? 14.697 -4.400 -12.849 1.00 94.38 105 CYS A CA 1
ATOM 849 C C . CYS A 1 105 ? 14.461 -3.403 -11.707 1.00 94.38 105 CYS A C 1
ATOM 851 O O . CYS A 1 105 ? 15.204 -2.426 -11.566 1.00 94.38 105 CYS A O 1
ATOM 853 N N . VAL A 1 106 ? 13.474 -3.672 -10.853 1.00 94.38 106 VAL A N 1
ATOM 854 C CA . VAL A 1 106 ? 13.184 -2.883 -9.643 1.00 94.38 106 VAL A CA 1
ATOM 855 C C . VAL A 1 106 ? 12.981 -3.753 -8.404 1.00 94.38 106 VAL A C 1
ATOM 857 O O . VAL A 1 106 ? 12.653 -4.936 -8.509 1.00 94.38 106 VAL A O 1
ATOM 860 N N . ASP A 1 107 ? 13.136 -3.140 -7.230 1.00 91.88 107 ASP A N 1
ATOM 861 C CA . ASP A 1 107 ? 12.605 -3.671 -5.972 1.00 91.88 107 ASP A CA 1
ATOM 862 C C . ASP A 1 107 ? 11.076 -3.468 -5.844 1.00 91.88 107 ASP A C 1
ATOM 864 O O . ASP A 1 107 ? 10.448 -2.761 -6.635 1.00 91.88 107 ASP A O 1
ATOM 868 N N . GLN A 1 108 ? 10.471 -4.057 -4.805 1.00 90.00 108 GLN A N 1
ATOM 869 C CA . GLN A 1 108 ? 9.027 -3.966 -4.528 1.00 90.00 108 GLN A CA 1
ATOM 870 C C . GLN A 1 108 ? 8.505 -2.525 -4.321 1.00 90.00 108 GLN A C 1
ATOM 872 O O . GLN A 1 108 ? 7.304 -2.280 -4.443 1.00 90.00 108 GLN A O 1
ATOM 877 N N . HIS A 1 109 ? 9.384 -1.569 -3.999 1.00 89.56 109 HIS A N 1
ATOM 878 C CA . HIS A 1 109 ? 9.064 -0.157 -3.767 1.00 89.56 109 HIS A CA 1
ATOM 879 C C . HIS A 1 109 ? 9.275 0.715 -5.018 1.00 89.56 109 HIS A C 1
ATOM 881 O O . HIS A 1 109 ? 8.911 1.892 -5.002 1.00 89.56 109 HIS A O 1
ATOM 887 N N . GLY A 1 110 ? 9.816 0.145 -6.102 1.00 90.62 110 GLY A N 1
ATOM 888 C CA . GLY A 1 110 ? 10.062 0.813 -7.380 1.00 90.62 110 GLY A CA 1
ATOM 889 C C . GLY A 1 110 ? 11.491 1.332 -7.566 1.00 90.62 110 GLY A C 1
ATOM 890 O O . GLY A 1 110 ? 11.744 2.057 -8.531 1.00 90.62 110 GLY A O 1
ATOM 891 N N . GLY A 1 111 ? 12.427 0.981 -6.678 1.00 92.38 111 GLY A N 1
ATOM 892 C CA . GLY A 1 111 ? 13.839 1.346 -6.798 1.00 92.38 111 GLY A CA 1
ATOM 893 C C . GLY A 1 111 ? 14.526 0.608 -7.950 1.00 92.38 111 GLY A C 1
ATOM 894 O O . GLY A 1 111 ? 14.608 -0.616 -7.933 1.00 92.38 111 GLY A O 1
ATOM 895 N N . GLU A 1 112 ? 15.027 1.337 -8.954 1.00 92.88 112 GLU A N 1
ATOM 896 C CA . GLU A 1 112 ? 15.760 0.767 -10.098 1.00 92.88 112 GLU A CA 1
ATOM 897 C C . GLU A 1 112 ? 17.099 0.154 -9.671 1.00 92.88 112 GLU A C 1
ATOM 899 O O . GLU A 1 112 ? 17.969 0.830 -9.116 1.00 92.88 112 GLU A O 1
ATOM 904 N N . MET A 1 113 ? 17.285 -1.130 -9.983 1.00 90.62 113 MET A N 1
ATOM 905 C CA . MET A 1 113 ? 18.516 -1.852 -9.679 1.00 90.62 113 MET A CA 1
ATOM 906 C C . MET A 1 113 ? 19.590 -1.493 -10.715 1.00 90.62 113 MET A C 1
ATOM 908 O O . MET A 1 113 ? 19.406 -1.667 -11.924 1.00 90.62 113 MET A O 1
ATOM 912 N N . MET A 1 114 ? 20.706 -0.928 -10.243 1.00 87.69 114 MET A N 1
ATOM 913 C CA . MET A 1 114 ? 21.706 -0.277 -11.096 1.00 87.69 114 MET A CA 1
ATOM 914 C C . MET A 1 114 ? 22.278 -1.222 -12.162 1.00 87.69 114 MET A C 1
ATOM 916 O O . MET A 1 114 ? 22.679 -2.343 -11.869 1.00 87.69 114 MET A O 1
ATOM 920 N N . GLY A 1 115 ? 22.348 -0.743 -13.407 1.00 87.00 115 GLY A N 1
ATOM 921 C CA . GLY A 1 115 ? 22.893 -1.498 -14.541 1.00 87.00 115 GLY A CA 1
ATOM 922 C C . GLY A 1 115 ? 21.913 -2.456 -15.231 1.00 87.00 115 GLY A C 1
ATOM 923 O O . GLY A 1 115 ? 22.260 -3.001 -16.272 1.00 87.00 115 GLY A O 1
ATOM 924 N N . THR A 1 116 ? 20.686 -2.625 -14.723 1.00 90.69 116 THR A N 1
ATOM 925 C CA . THR A 1 116 ? 19.691 -3.550 -15.312 1.00 90.69 116 THR A CA 1
ATOM 926 C C . THR A 1 116 ? 18.886 -2.967 -16.485 1.00 90.69 116 THR A C 1
ATOM 928 O O . THR A 1 116 ? 18.136 -3.692 -17.137 1.00 90.69 116 THR A O 1
ATOM 931 N N . ARG A 1 117 ? 19.032 -1.666 -16.780 1.00 93.38 117 ARG A N 1
ATOM 932 C CA . ARG A 1 117 ? 18.312 -0.956 -17.851 1.00 93.38 117 ARG A CA 1
ATOM 933 C C . ARG A 1 117 ? 18.847 -1.313 -19.240 1.00 93.38 117 ARG A C 1
ATOM 935 O O . ARG A 1 117 ? 19.954 -0.916 -19.599 1.00 93.38 117 ARG A O 1
ATOM 942 N N . ILE A 1 118 ? 18.034 -2.006 -20.039 1.00 92.50 118 ILE A N 1
ATOM 943 C CA . ILE A 1 118 ? 18.371 -2.478 -21.391 1.00 92.50 118 ILE A CA 1
ATOM 944 C C . ILE A 1 118 ? 17.219 -2.282 -22.391 1.00 92.50 118 ILE A C 1
ATOM 946 O O . ILE A 1 118 ? 16.053 -2.163 -22.019 1.00 92.50 118 ILE A O 1
ATOM 950 N N . HIS A 1 119 ? 17.533 -2.324 -23.688 1.00 90.62 119 HIS A N 1
ATOM 951 C CA . HIS A 1 119 ? 16.537 -2.485 -24.752 1.00 90.62 119 HIS A CA 1
ATOM 952 C C . HIS A 1 119 ? 16.229 -3.977 -24.959 1.00 90.62 119 HIS A C 1
ATOM 954 O O . HIS A 1 119 ? 16.885 -4.652 -25.752 1.00 90.62 119 HIS A O 1
ATOM 960 N N . GLY A 1 120 ? 15.259 -4.508 -24.216 1.00 86.62 120 GLY A N 1
ATOM 961 C CA . GLY A 1 120 ? 14.896 -5.927 -24.237 1.00 86.62 120 GLY A CA 1
ATOM 962 C C . GLY A 1 120 ? 14.162 -6.342 -22.964 1.00 86.62 120 GLY A C 1
ATOM 963 O O . GLY A 1 120 ? 13.627 -5.494 -22.261 1.00 86.62 120 GLY A O 1
ATOM 964 N N . ASN A 1 121 ? 14.158 -7.639 -22.656 1.00 87.44 121 ASN A N 1
ATOM 965 C CA . ASN A 1 121 ? 13.654 -8.164 -21.387 1.00 87.44 121 ASN A CA 1
ATOM 966 C C . ASN A 1 121 ? 14.843 -8.453 -20.448 1.00 87.44 121 ASN A C 1
ATOM 968 O O . ASN A 1 121 ? 15.585 -9.393 -20.744 1.00 87.44 121 ASN A O 1
ATOM 972 N N . PRO A 1 122 ? 15.056 -7.694 -19.358 1.00 89.12 122 PRO A N 1
ATOM 973 C CA . PRO A 1 122 ? 16.114 -7.990 -18.395 1.00 89.12 122 PRO A CA 1
ATOM 974 C C . PRO A 1 122 ? 15.800 -9.259 -17.594 1.00 89.12 122 PRO A C 1
ATOM 976 O O . PRO A 1 122 ? 14.634 -9.592 -17.376 1.00 89.12 122 PRO A O 1
ATOM 979 N N . ASP A 1 123 ? 16.845 -9.948 -17.143 1.00 87.88 123 ASP A N 1
ATOM 980 C CA . ASP A 1 123 ? 16.722 -10.976 -16.109 1.00 87.88 123 ASP A CA 1
ATOM 981 C C . ASP A 1 123 ? 16.784 -10.302 -14.730 1.00 87.88 123 ASP A C 1
ATOM 983 O O . ASP A 1 123 ? 17.654 -9.464 -14.483 1.00 87.88 123 ASP A O 1
ATOM 987 N N . CYS A 1 124 ? 15.833 -10.637 -13.859 1.00 86.50 124 CYS A N 1
ATOM 988 C CA . CYS A 1 124 ? 15.660 -10.029 -12.542 1.00 86.50 124 CYS A CA 1
ATOM 989 C C . CYS A 1 124 ? 15.556 -11.073 -11.412 1.00 86.50 124 CYS A C 1
ATOM 991 O O . CYS A 1 124 ? 15.127 -10.734 -10.303 1.00 86.50 124 CYS A O 1
ATOM 993 N N . ASP A 1 125 ? 15.906 -12.340 -11.664 1.00 79.75 125 ASP A N 1
ATOM 994 C CA . ASP A 1 125 ? 15.804 -13.397 -10.649 1.00 79.75 125 ASP A CA 1
ATOM 995 C C . ASP A 1 125 ? 17.075 -13.550 -9.793 1.00 79.75 125 ASP A C 1
ATOM 997 O O . ASP A 1 125 ? 16.957 -13.810 -8.597 1.00 79.75 125 ASP A O 1
ATOM 1001 N N . GLU A 1 126 ? 18.267 -13.260 -10.326 1.00 62.31 126 GLU A N 1
ATOM 1002 C CA . GLU A 1 126 ? 19.538 -13.353 -9.571 1.00 62.31 126 GLU A CA 1
ATOM 1003 C C . GLU A 1 126 ? 19.880 -12.095 -8.736 1.00 62.31 126 GLU A C 1
ATOM 1005 O O . GLU A 1 126 ? 20.742 -12.118 -7.855 1.00 62.31 126 GLU A O 1
ATOM 1010 N N . VAL A 1 127 ? 19.184 -10.979 -8.973 1.00 57.34 127 VAL A N 1
ATOM 1011 C CA . VAL A 1 127 ? 19.573 -9.633 -8.494 1.00 57.34 127 VAL A CA 1
ATOM 1012 C C . VAL A 1 127 ? 19.342 -9.431 -6.980 1.00 57.34 127 VAL A C 1
ATOM 1014 O O . VAL A 1 127 ? 19.843 -8.478 -6.394 1.00 57.34 127 VAL A O 1
ATOM 1017 N N . ALA A 1 128 ? 18.650 -10.354 -6.304 1.00 55.56 128 ALA A N 1
ATOM 1018 C CA . ALA A 1 128 ? 18.448 -10.318 -4.850 1.00 55.56 128 ALA A CA 1
ATOM 1019 C C . ALA A 1 128 ? 19.658 -10.823 -4.026 1.00 55.56 128 ALA A C 1
ATOM 1021 O O . ALA A 1 128 ? 19.658 -10.695 -2.802 1.00 55.56 128 ALA A O 1
ATOM 1022 N N . GLY A 1 129 ? 20.672 -11.422 -4.667 1.00 51.94 129 GLY A N 1
ATOM 1023 C CA . GLY A 1 129 ? 21.721 -12.188 -3.980 1.00 51.94 129 GLY A CA 1
ATOM 1024 C C . GLY A 1 129 ? 22.946 -11.414 -3.472 1.00 51.94 129 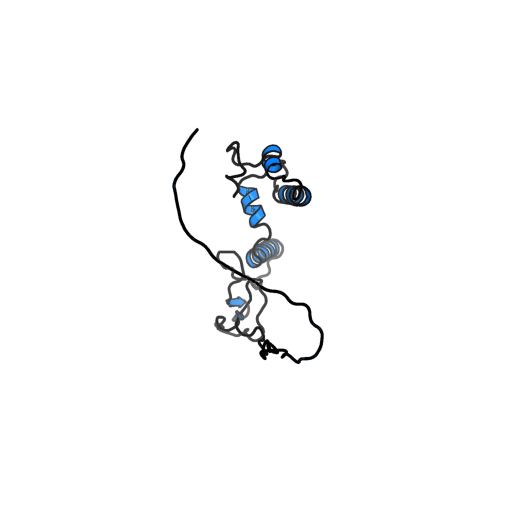GLY A C 1
ATOM 1025 O O . GLY A 1 129 ? 23.700 -11.968 -2.680 1.00 51.94 129 GLY A O 1
ATOM 1026 N N . TYR A 1 130 ? 23.179 -10.165 -3.895 1.00 52.09 130 TYR A N 1
ATOM 1027 C CA . TYR A 1 130 ? 24.442 -9.444 -3.624 1.00 52.09 130 TYR A CA 1
ATOM 1028 C C . TYR A 1 130 ? 24.377 -8.420 -2.474 1.00 52.09 130 TYR A C 1
ATOM 1030 O O . TYR A 1 130 ? 25.145 -7.456 -2.443 1.00 52.09 130 TYR A O 1
ATOM 1038 N N . SER A 1 131 ? 23.508 -8.640 -1.481 1.00 51.50 131 SER A N 1
ATOM 1039 C CA . SER A 1 131 ? 23.695 -7.996 -0.172 1.00 51.50 131 SER A CA 1
ATOM 1040 C C . SER A 1 131 ? 25.010 -8.518 0.418 1.00 51.50 131 SER A C 1
ATOM 1042 O O . SER A 1 131 ? 25.147 -9.716 0.648 1.00 51.50 131 SER A O 1
ATOM 1044 N N . GLY A 1 132 ? 26.013 -7.645 0.533 1.00 53.84 132 GLY A N 1
ATOM 1045 C CA . GLY A 1 132 ? 27.419 -8.053 0.542 1.00 53.84 132 GLY A CA 1
ATOM 1046 C C . GLY A 1 132 ? 27.887 -8.797 1.792 1.00 53.84 132 GLY A C 1
ATOM 1047 O O . GLY A 1 132 ? 28.427 -8.170 2.703 1.00 53.84 132 GLY A O 1
ATOM 1048 N N . ASP A 1 133 ? 27.792 -10.128 1.782 1.00 58.41 133 ASP A N 1
ATOM 1049 C CA . ASP A 1 133 ? 28.526 -11.005 2.700 1.00 58.41 133 ASP A CA 1
ATOM 1050 C C . ASP A 1 133 ? 30.025 -11.037 2.342 1.00 58.41 133 ASP A C 1
ATOM 1052 O O . ASP A 1 133 ? 30.543 -11.968 1.723 1.00 58.41 133 ASP A O 1
ATOM 1056 N N . PHE A 1 134 ? 30.743 -9.984 2.734 1.00 53.22 134 PHE A N 1
ATOM 1057 C CA . PHE A 1 134 ? 32.200 -10.024 2.873 1.00 53.22 134 PHE A CA 1
ATOM 1058 C C . PHE A 1 134 ? 32.554 -10.685 4.208 1.00 53.22 134 PHE A C 1
ATOM 1060 O O . PHE A 1 134 ? 33.033 -10.038 5.141 1.00 53.22 134 PHE A O 1
ATOM 1067 N N . GLY A 1 135 ? 32.248 -11.977 4.303 1.00 54.06 135 GLY A N 1
ATOM 1068 C CA . GLY A 1 135 ? 32.339 -12.728 5.543 1.00 54.06 135 GLY A CA 1
ATOM 1069 C C . GLY A 1 135 ? 33.769 -12.960 6.034 1.00 54.06 135 GLY A C 1
ATOM 1070 O O . GLY A 1 135 ? 34.742 -12.996 5.277 1.00 54.06 135 GLY A O 1
ATOM 1071 N N . SER A 1 136 ? 33.883 -13.197 7.336 1.00 50.72 136 SER A N 1
ATOM 1072 C CA . SER A 1 136 ? 34.908 -14.044 7.952 1.00 50.72 136 SER A CA 1
ATOM 1073 C C . SER A 1 136 ? 34.383 -14.471 9.315 1.00 50.72 136 SER A C 1
ATOM 1075 O O . SER A 1 136 ? 33.963 -13.631 10.108 1.00 50.72 136 SER A O 1
ATOM 1077 N N . GLY A 1 137 ? 34.353 -15.778 9.571 1.00 53.53 137 GLY A N 1
ATOM 1078 C CA . GLY A 1 137 ? 33.847 -16.302 10.834 1.00 53.53 137 GLY A CA 1
ATOM 1079 C C . GLY A 1 137 ? 34.776 -15.932 11.984 1.00 53.53 137 GLY A C 1
ATOM 1080 O O . GLY A 1 137 ? 35.926 -16.365 12.000 1.00 53.53 137 GLY A O 1
ATOM 1081 N N . VAL A 1 138 ? 34.265 -15.184 12.961 1.00 45.09 138 VAL A N 1
ATOM 1082 C CA . VAL A 1 138 ? 34.824 -15.221 14.314 1.00 45.09 138 VAL A CA 1
ATOM 1083 C C . VAL A 1 138 ? 34.314 -16.500 14.969 1.00 45.09 138 VAL A C 1
ATOM 1085 O O . VAL A 1 138 ? 33.111 -16.675 15.164 1.00 45.09 138 VAL A O 1
ATOM 1088 N N . GLY A 1 139 ? 35.225 -17.440 15.215 1.00 42.75 139 GLY A N 1
ATOM 1089 C CA . GLY A 1 139 ? 34.921 -18.600 16.041 1.00 42.75 139 GLY A CA 1
ATOM 1090 C C . GLY A 1 139 ? 34.686 -18.147 17.477 1.00 42.75 139 GLY A C 1
ATOM 1091 O O . GLY A 1 139 ? 35.352 -17.230 17.953 1.00 42.75 139 GLY A O 1
ATOM 1092 N N . TRP A 1 140 ? 33.748 -18.793 18.164 1.00 48.12 140 TRP A N 1
ATOM 1093 C CA . TRP A 1 140 ? 33.734 -18.759 19.620 1.00 48.12 140 TRP A CA 1
ATOM 1094 C C . TRP A 1 140 ? 34.841 -19.712 20.066 1.00 48.12 140 TRP A C 1
ATOM 1096 O O . TRP A 1 140 ? 34.673 -20.928 20.031 1.00 48.12 140 TRP A O 1
ATOM 1106 N N . GLU A 1 141 ? 36.015 -19.156 20.353 1.00 44.41 141 GLU A N 1
ATOM 1107 C CA . GLU A 1 141 ? 37.086 -19.889 21.017 1.00 44.41 141 GLU A CA 1
ATOM 1108 C C . GLU A 1 141 ? 36.695 -19.988 22.495 1.00 44.41 141 GLU A C 1
ATOM 1110 O O . GLU A 1 141 ? 36.907 -19.064 23.277 1.00 44.41 141 GLU A O 1
ATOM 1115 N N . ASP A 1 142 ? 36.029 -21.094 22.841 1.00 46.62 142 ASP A N 1
ATOM 1116 C CA . ASP A 1 142 ? 35.737 -21.480 24.222 1.00 46.62 142 ASP A CA 1
ATOM 1117 C C . ASP A 1 142 ? 37.071 -21.795 24.928 1.00 46.62 142 ASP A C 1
ATOM 1119 O O . ASP A 1 142 ? 37.515 -22.945 24.965 1.00 46.62 142 ASP A O 1
ATOM 1123 N N . GLU A 1 143 ? 37.760 -20.763 25.430 1.00 48.97 143 GLU A N 1
ATOM 1124 C CA . GLU A 1 143 ? 39.025 -20.934 26.151 1.00 48.97 143 GLU A CA 1
ATOM 1125 C C . GLU A 1 143 ? 38.788 -21.629 27.502 1.00 48.97 143 GLU A C 1
ATOM 1127 O O . GLU A 1 143 ? 38.317 -21.050 28.482 1.00 48.97 143 GLU A O 1
ATOM 1132 N N . GLU A 1 144 ? 39.132 -22.916 27.514 1.00 51.28 144 GLU A N 1
ATOM 1133 C CA . GLU A 1 144 ? 39.167 -23.835 28.651 1.00 51.28 144 GLU A CA 1
ATOM 1134 C C . GLU A 1 144 ? 40.208 -23.373 29.696 1.00 51.28 144 GLU A C 1
ATOM 1136 O O . GLU A 1 144 ? 41.326 -23.894 29.759 1.00 51.28 144 GLU A O 1
ATOM 1141 N N . GLU A 1 145 ? 39.874 -22.360 30.509 1.00 47.94 145 GLU A N 1
ATOM 1142 C CA . GLU A 1 145 ? 40.755 -21.917 31.599 1.00 47.94 145 GLU A CA 1
ATOM 1143 C C . GLU A 1 145 ? 40.932 -23.026 32.646 1.00 47.94 145 GLU A C 1
ATOM 1145 O O . GLU A 1 145 ? 39.986 -23.555 33.233 1.00 47.94 145 GLU A O 1
ATOM 1150 N N . LYS A 1 146 ? 42.199 -23.392 32.844 1.00 41.78 146 LYS A N 1
ATOM 1151 C CA . LYS A 1 146 ? 42.635 -24.633 33.476 1.00 41.78 146 LYS A CA 1
ATOM 1152 C C . LYS A 1 146 ? 43.115 -24.417 34.910 1.00 41.78 146 LYS A C 1
ATOM 1154 O O . LYS A 1 146 ? 43.748 -23.412 35.220 1.00 41.78 146 LYS A O 1
ATOM 1159 N N . GLU A 1 147 ? 42.854 -25.410 35.754 1.00 38.56 147 GLU A N 1
ATOM 1160 C CA . GLU A 1 147 ? 43.164 -25.428 37.187 1.00 38.56 147 GLU A CA 1
ATOM 1161 C C . GLU A 1 147 ? 44.658 -25.249 37.524 1.00 38.56 147 GLU A C 1
ATOM 1163 O O . GLU A 1 147 ? 45.544 -25.686 36.782 1.00 38.56 147 GLU A O 1
ATOM 1168 N N . ALA A 1 148 ? 44.918 -24.687 38.711 1.00 43.06 148 ALA A N 1
ATOM 1169 C CA . ALA A 1 148 ? 46.194 -24.771 39.420 1.00 43.06 148 ALA A CA 1
ATOM 1170 C C . ALA A 1 148 ? 45.971 -24.742 40.951 1.00 43.06 148 ALA A C 1
ATOM 1172 O O . ALA A 1 148 ? 45.256 -23.879 41.459 1.00 43.06 148 ALA A O 1
ATOM 1173 N N . GLU A 1 149 ? 46.595 -25.685 41.661 1.00 39.09 149 GLU A N 1
ATOM 1174 C CA . GLU A 1 149 ? 46.683 -25.792 43.136 1.00 39.09 149 GLU A CA 1
ATOM 1175 C C . GLU A 1 149 ? 47.593 -24.649 43.684 1.00 39.09 149 GLU A C 1
ATOM 1177 O O . GLU A 1 149 ? 48.291 -24.003 42.901 1.00 39.09 149 GLU A O 1
ATOM 1182 N N . ASP A 1 150 ? 47.668 -24.232 44.957 1.00 38.91 150 ASP A N 1
ATOM 1183 C CA . ASP A 1 150 ? 47.738 -24.884 46.289 1.00 38.91 150 ASP A CA 1
ATOM 1184 C C . ASP A 1 150 ? 47.587 -23.722 47.352 1.00 38.91 150 ASP A C 1
ATOM 1186 O O . ASP A 1 150 ? 47.666 -22.558 46.950 1.00 38.91 150 ASP A O 1
ATOM 1190 N N . ASN A 1 151 ? 47.386 -23.805 48.683 1.00 35.41 151 ASN A N 1
ATOM 1191 C CA . ASN A 1 151 ? 47.488 -24.842 49.725 1.00 35.41 151 ASN A CA 1
ATOM 1192 C C . ASN A 1 151 ? 46.694 -24.433 51.008 1.00 35.41 151 ASN A C 1
ATOM 1194 O O . ASN A 1 151 ? 46.579 -23.236 51.276 1.00 35.41 151 ASN A O 1
ATOM 1198 N N . GLY A 1 152 ? 46.288 -25.399 51.853 1.00 32.59 152 GLY A N 1
ATOM 1199 C CA . GLY A 1 152 ? 46.008 -25.217 53.301 1.00 32.59 152 GLY A CA 1
ATOM 1200 C C . GLY A 1 152 ? 44.593 -24.746 53.725 1.00 32.59 152 GLY A C 1
ATOM 1201 O O . GLY A 1 152 ? 43.988 -23.904 53.072 1.00 32.59 152 GLY A O 1
ATOM 1202 N N . GLU A 1 153 ? 44.012 -25.210 54.843 1.00 39.50 153 GLU A N 1
ATOM 1203 C CA . GLU A 1 153 ? 44.454 -26.245 55.801 1.00 39.50 153 GLU A CA 1
ATOM 1204 C C . GLU A 1 153 ? 43.233 -26.860 56.547 1.00 39.50 153 GLU A C 1
ATOM 1206 O O . GLU A 1 153 ? 42.137 -26.302 56.531 1.00 39.50 153 GLU A O 1
ATOM 1211 N N . GLU A 1 154 ? 43.445 -28.035 57.140 1.00 37.94 154 GLU A N 1
ATOM 1212 C CA . GLU A 1 154 ? 42.515 -29.068 57.646 1.00 37.94 154 GLU A CA 1
ATOM 1213 C C . GLU A 1 154 ? 41.275 -28.662 58.486 1.00 37.94 154 GLU A C 1
ATOM 1215 O O . GLU A 1 154 ? 41.342 -27.813 59.376 1.00 37.94 154 GLU A O 1
ATOM 1220 N N . ALA A 1 155 ? 40.187 -29.435 58.317 1.00 36.41 155 ALA A N 1
ATOM 1221 C CA . ALA A 1 155 ? 39.350 -29.936 59.419 1.00 36.41 155 ALA A CA 1
ATOM 1222 C C . ALA A 1 155 ? 38.585 -31.216 59.001 1.00 36.41 155 ALA A C 1
ATOM 1224 O O . ALA A 1 155 ? 37.806 -31.191 58.048 1.00 36.41 155 ALA A O 1
ATOM 1225 N N . GLU A 1 156 ? 38.811 -32.312 59.728 1.00 38.72 156 GLU A N 1
ATOM 1226 C CA . GLU A 1 156 ? 38.048 -33.577 59.692 1.00 38.72 156 GLU A CA 1
ATOM 1227 C C . GLU A 1 156 ? 36.672 -33.367 60.407 1.00 38.72 156 GLU A C 1
ATOM 1229 O O . GLU A 1 156 ? 36.432 -32.293 60.964 1.00 38.72 156 GLU A O 1
ATOM 1234 N N . GLU A 1 157 ? 35.664 -34.248 60.400 1.00 40.81 157 GLU A N 1
ATOM 1235 C CA . GLU A 1 157 ? 35.643 -35.722 60.429 1.00 40.81 157 GLU A CA 1
ATOM 1236 C C . GLU A 1 157 ? 34.498 -36.319 59.571 1.00 40.81 157 GLU A C 1
ATOM 1238 O O . GLU A 1 157 ? 33.571 -35.621 59.151 1.00 40.81 157 GLU A O 1
ATOM 1243 N N . GLU A 1 158 ? 34.582 -37.632 59.327 1.00 37.56 158 GLU A N 1
ATOM 1244 C CA . GLU A 1 158 ? 33.533 -38.487 58.738 1.00 37.56 158 GLU A CA 1
ATOM 1245 C C . GLU A 1 158 ? 32.444 -38.788 59.829 1.00 37.56 158 GLU A C 1
ATOM 1247 O O . GLU A 1 158 ? 32.445 -38.155 60.882 1.00 37.56 158 GLU A O 1
ATOM 1252 N N . GLU A 1 159 ? 31.403 -39.619 59.706 1.00 37.22 159 GLU A N 1
ATOM 1253 C CA . GLU A 1 159 ? 31.215 -40.904 59.016 1.00 37.22 159 GLU A CA 1
ATOM 1254 C C . GLU A 1 159 ? 29.784 -41.041 58.444 1.00 37.22 159 GLU A C 1
ATOM 1256 O O . GLU A 1 159 ? 28.820 -40.450 58.943 1.00 37.22 159 GLU A O 1
ATOM 1261 N N . GLU A 1 160 ? 29.639 -41.866 57.403 1.00 39.62 160 GLU A N 1
ATOM 1262 C CA . GLU A 1 160 ? 28.366 -42.516 57.066 1.00 39.62 160 GLU A CA 1
ATOM 1263 C C . GLU A 1 160 ? 28.106 -43.677 58.046 1.00 39.62 160 GLU A C 1
ATOM 1265 O O . GLU A 1 160 ? 29.059 -44.253 58.555 1.00 39.62 160 GLU A O 1
ATOM 1270 N N . GLU A 1 161 ? 26.851 -44.108 58.227 1.00 36.88 161 GLU A N 1
ATOM 1271 C CA . GLU A 1 161 ? 26.503 -45.510 57.928 1.00 36.88 161 GLU A CA 1
ATOM 1272 C C . GLU A 1 161 ? 24.979 -45.773 57.883 1.00 36.88 161 GLU A C 1
ATOM 1274 O O . GLU A 1 161 ? 24.146 -44.923 58.201 1.00 36.88 161 GLU A O 1
ATOM 1279 N N . GLU A 1 162 ? 24.687 -46.978 57.392 1.00 34.69 162 GLU A N 1
ATOM 1280 C CA . GLU A 1 162 ? 23.470 -47.802 57.290 1.00 34.69 162 GLU A CA 1
ATOM 1281 C C . GLU A 1 162 ? 22.296 -47.539 58.281 1.00 34.69 162 GLU A C 1
ATOM 1283 O O . GLU A 1 162 ? 22.457 -47.002 59.370 1.00 34.69 162 GLU A O 1
ATOM 1288 N N . GLY A 1 163 ? 21.047 -47.958 58.022 1.00 35.03 163 GLY A N 1
ATOM 1289 C CA . GLY A 1 163 ? 20.486 -48.769 56.932 1.00 35.03 163 GLY A CA 1
ATOM 1290 C C . GLY A 1 163 ? 19.194 -49.501 57.366 1.00 35.03 163 GLY A C 1
ATOM 1291 O O . GLY A 1 163 ? 18.697 -49.291 58.466 1.00 35.03 163 GLY A O 1
ATOM 1292 N N . GLU A 1 164 ? 18.686 -50.377 56.489 1.00 37.97 164 GLU A N 1
ATOM 1293 C CA . GLU A 1 164 ? 17.598 -51.370 56.683 1.00 37.97 164 GLU A CA 1
ATOM 1294 C C . GLU A 1 164 ? 16.109 -50.949 56.908 1.00 37.97 164 GLU A C 1
ATOM 1296 O O . GLU A 1 164 ? 15.728 -50.254 57.841 1.00 37.97 164 GLU A O 1
ATOM 1301 N N . ALA A 1 165 ? 15.260 -51.542 56.049 1.00 38.69 165 ALA A N 1
ATOM 1302 C CA . ALA A 1 165 ? 13.985 -52.245 56.323 1.00 38.69 165 ALA A CA 1
ATOM 1303 C C . ALA A 1 165 ? 12.737 -51.558 56.957 1.00 38.69 165 ALA A C 1
ATOM 1305 O O . ALA A 1 165 ? 12.568 -51.475 58.168 1.00 38.69 165 ALA A O 1
ATOM 1306 N N . ASP A 1 166 ? 11.775 -51.240 56.079 1.00 44.22 166 ASP A N 1
ATOM 1307 C CA . ASP A 1 166 ? 10.410 -51.827 55.994 1.00 44.22 166 ASP A CA 1
ATOM 1308 C C . ASP A 1 166 ? 9.713 -52.406 57.261 1.00 44.22 166 ASP A C 1
ATOM 1310 O O . ASP A 1 166 ? 10.046 -53.499 57.719 1.00 44.22 166 ASP A O 1
ATOM 1314 N N . ASP A 1 167 ? 8.628 -51.750 57.709 1.00 44.72 167 ASP A N 1
ATOM 1315 C CA . ASP A 1 167 ? 7.329 -52.405 57.988 1.00 44.72 167 ASP A CA 1
ATOM 1316 C C . ASP A 1 167 ? 6.168 -51.394 57.798 1.00 44.72 167 ASP A C 1
ATOM 1318 O O . ASP A 1 167 ? 6.353 -50.173 57.861 1.00 44.72 167 ASP A O 1
ATOM 1322 N N . GLY A 1 168 ? 4.954 -51.885 57.539 1.00 48.59 168 GLY A N 1
ATOM 1323 C CA . GLY A 1 168 ? 3.780 -51.081 57.187 1.00 48.59 168 GLY A CA 1
ATOM 1324 C C . GLY A 1 168 ? 2.881 -50.682 58.367 1.00 48.59 168 GLY A C 1
ATOM 1325 O O . GLY A 1 168 ? 2.586 -51.478 59.255 1.00 48.59 168 GLY A O 1
ATOM 1326 N N . GLY A 1 169 ? 2.326 -49.463 58.321 1.00 39.00 169 GLY A N 1
ATOM 1327 C CA . GLY A 1 169 ? 1.375 -48.960 59.321 1.00 39.00 169 GLY A CA 1
ATOM 1328 C C . GLY A 1 169 ? 0.263 -48.092 58.725 1.00 39.00 169 GLY A C 1
ATOM 1329 O O . GLY A 1 169 ? 0.520 -47.010 58.207 1.00 39.00 169 GLY A O 1
ATOM 1330 N N . TYR A 1 170 ? -0.984 -48.561 58.822 1.00 50.03 170 TYR A N 1
ATOM 1331 C CA . TYR A 1 170 ? -2.198 -47.757 58.599 1.00 50.03 170 TYR A CA 1
ATOM 1332 C C . TYR A 1 170 ? -2.652 -47.073 59.913 1.00 50.03 170 TYR A C 1
ATOM 1334 O O . TYR A 1 170 ? -1.963 -47.163 60.922 1.00 50.03 170 TYR A O 1
ATOM 1342 N N . ILE A 1 171 ? -3.861 -46.492 59.882 1.00 46.03 171 ILE A N 1
ATOM 1343 C CA . ILE A 1 171 ? -4.699 -45.925 60.960 1.00 46.03 171 ILE A CA 1
ATOM 1344 C C . ILE A 1 171 ? -4.259 -44.588 61.603 1.00 46.03 171 ILE A C 1
ATOM 1346 O O . ILE A 1 171 ? -3.083 -44.368 61.863 1.00 46.03 171 ILE A O 1
ATOM 1350 N N . TRP A 1 172 ? -5.168 -43.635 61.877 1.00 47.78 172 TRP A N 1
ATOM 1351 C CA . TRP A 1 172 ? -6.640 -43.576 61.679 1.00 47.78 172 TRP A CA 1
ATOM 1352 C C . TRP A 1 172 ? -7.054 -42.371 60.823 1.00 47.78 172 TRP A C 1
ATOM 1354 O O . TRP A 1 172 ? -6.507 -41.274 61.067 1.00 47.78 172 TRP A O 1
#

Radius of gyration: 34.45 Å; chains: 1; bounding box: 71×70×87 Å

Organism: Lates calcarifer (NCBI:txid8187)

Foldseek 3Di:
DQVVLPPVVPQKHAPVSLCVVPPVVCVVPSVVLVCVLCPVNPRIRGNVSVVCSVCVVPQQLVVVQVVVVVCCVVPVDPQDARFDADPSGFGDQWTARPSVQWIAGADRNRHGDPPRIDNDTGDRPCSVPPPPCPDDDDDPPPPPDDDDDDDDDDDDDDDDDDDDDDDDDDDD

InterPro domains:
  IPR000716 Thyroglobulin type-1 [PF00086] (61-124)
  IPR000716 Thyroglobulin type-1 [PS00484] (81-111)
  IPR000716 Thyroglobulin type-1 [PS51162] (58-124)
  IPR000716 Thyroglobulin type-1 [SM00211] (82-128)
  IPR000716 Thyroglobulin type-1 [cd00191] (60-124)
  IPR019577 SPARC/Testican, calcium-binding domain [PF10591] (1-53)
  IPR036857 Thyroglobulin type-1 superfamily [G3DSA:4.10.800.10] (60-127)
  IPR036857 Thyroglobulin type-1 superfamily [SSF57610] (34-127)

Sequence (172 aa):
MFSKLDTNSDLYLDQAELAAINLDKYEVCIRPFFNSCDSYKDGKVSTAEWCLCFWREKPPCLAELERIQVQEAAKKKPGMYIPSCDEDGYYRKVQCDQSRGECWCVDQHGGEMMGTRIHGNPDCDEVAGYSGDFGSGVGWEDEEEKEAEDNGEEAEEEEEEEGEADDGGYIW

Secondary structure (DSSP, 8-state):
-GGGT-SS-SSEE-HHHHHHT--TTTHHHHHHHHHHH-SS-SSSEEHHHHHHHHT-S--HHHHHHHHHHHHHHHS--TT-----B-SSSSBPSEEEETTTTEEEEB-TT-PBPTT--BSS----SSTTS-S-------------PPP-------------------------

pLDDT: mean 72.46, std 19.07, range [32.59, 94.5]